Protein AF-0000000068387966 (afdb_homodimer)

Foldseek 3Di:
DDDDDDDDPVQVVLLVVLCVLVVHHSVVVVCCCVVQVQDSVNSVVLSVPQPDPHPPPPPPPRVDVVVVVVVVVVVVVD/DDDDDDDDPVQVVLLVVLCVLVVHHSVVVVCCCVVQVQDSVNSVVCSVPVPDDPPDPPPPPRVDVVVVVVVVVVVVVD

Secondary structure (DSSP, 8-state):
-EEEEE--HHHHHHHHHHHHHTT--HHHHHHHHHHH---HHHHHHHHHHTTSS-SSSSTT-SS-HHHHHHHHHHHH--/-EEEEE--HHHHHHHHHHHHHTT--HHHHHHHHHHH---HHHHHHHHHHTTSS-TTTSTT-S--HHHHHHHHHHHH--

Sequence (156 aa):
MKSTIELSDDIKRRLDILAERSNSTPSRIIEDALSHGRSLAWQEKWTSGVRAGLAEADAGEFVTEEEINDVLNKYAKAMKSTIELSDDIKRRLDILAERSNSTPSRIIEDALSHGRSLAWQEKWTSGVRAGLAEADAGEFVTEEEINDVLNKYAKA

pLDDT: mean 72.87, std 25.39, range [35.25, 98.12]

Radius of gyration: 16.03 Å; Cα contacts (8 Å, |Δi|>4): 170; chains: 2; bounding box: 41×38×33 Å

Solvent-accessible surface area (backbone atoms only — not comparable to full-atom values): 8756 Å² total; per-residue (Å²): 82,78,45,78,38,55,38,56,66,68,58,52,52,50,39,53,52,47,16,62,74,59,75,55,42,53,39,56,52,50,47,40,4,34,75,52,24,44,13,52,70,54,53,50,50,48,64,70,59,51,75,73,99,54,72,81,75,54,76,75,65,45,79,40,70,53,60,53,43,48,50,46,46,56,52,64,73,96,81,78,44,78,37,56,40,57,66,68,59,50,53,52,40,53,53,47,16,63,73,60,78,54,42,54,38,55,52,50,48,40,3,35,75,50,24,44,14,52,71,54,53,49,50,47,62,69,56,64,73,75,84,65,81,77,71,58,79,74,67,42,80,41,70,53,60,54,43,47,52,47,46,56,52,64,72,95

Structure (mmCIF, N/CA/C/O backbone):
data_AF-0000000068387966-model_v1
#
loop_
_entity.id
_entity.type
_entity.pdbx_description
1 polymer 'Ribbon-helix-helix protein CopG domain-containing protein'
#
loop_
_atom_site.group_PDB
_atom_site.id
_atom_site.type_symbol
_atom_site.label_atom_id
_atom_site.label_alt_id
_atom_site.label_comp_id
_atom_site.label_asym_id
_atom_site.label_entity_id
_atom_site.label_seq_id
_atom_site.pdbx_PDB_ins_code
_atom_site.Cartn_x
_atom_site.Cartn_y
_atom_site.Cartn_z
_atom_site.occupancy
_atom_site.B_iso_or_equiv
_atom_site.auth_seq_id
_atom_site.auth_comp_id
_atom_site.auth_asym_id
_atom_site.auth_atom_id
_atom_site.pdbx_PDB_model_num
ATOM 1 N N . MET A 1 1 ? -1.523 -17.469 3.434 1 87.06 1 MET A N 1
ATOM 2 C CA . MET A 1 1 ? -1.761 -18.188 2.184 1 87.06 1 MET A CA 1
ATOM 3 C C . MET A 1 1 ? -0.841 -17.672 1.08 1 87.06 1 MET A C 1
ATOM 5 O O . MET A 1 1 ? -0.609 -16.469 0.967 1 87.06 1 MET A O 1
ATOM 9 N N . LYS A 1 2 ? -0.299 -18.594 0.367 1 95.38 2 LYS A N 1
ATOM 10 C CA . LYS A 1 2 ? 0.587 -18.203 -0.729 1 95.38 2 LYS A CA 1
ATOM 11 C C . LYS A 1 2 ? -0.209 -17.797 -1.965 1 95.38 2 LYS A C 1
ATOM 13 O O . LYS A 1 2 ? -1.244 -18.391 -2.268 1 95.38 2 LYS A O 1
ATOM 18 N N . SER A 1 3 ? 0.169 -16.766 -2.629 1 94.88 3 SER A N 1
ATOM 19 C CA . SER A 1 3 ? -0.46 -16.281 -3.85 1 94.88 3 SER A CA 1
ATOM 20 C C . SER A 1 3 ? 0.584 -15.844 -4.871 1 94.88 3 SER A C 1
ATOM 22 O O . SER A 1 3 ? 1.653 -15.352 -4.5 1 94.88 3 SER A O 1
ATOM 24 N N . THR A 1 4 ? 0.236 -16.094 -6.102 1 96.44 4 THR A N 1
ATOM 25 C CA . THR A 1 4 ? 1.096 -15.617 -7.18 1 96.44 4 THR A CA 1
ATOM 26 C C . THR A 1 4 ? 0.544 -14.328 -7.789 1 96.44 4 THR A C 1
ATOM 28 O O . THR A 1 4 ? -0.635 -14.258 -8.141 1 96.44 4 THR A O 1
ATOM 31 N N . ILE A 1 5 ? 1.476 -13.344 -7.805 1 97.06 5 ILE A N 1
ATOM 32 C CA . ILE A 1 5 ? 1.073 -12.078 -8.398 1 97.06 5 ILE A CA 1
ATOM 33 C C . ILE A 1 5 ? 2.082 -11.672 -9.469 1 97.06 5 ILE A C 1
ATOM 35 O O . ILE A 1 5 ? 3.188 -12.211 -9.539 1 97.06 5 ILE A O 1
ATOM 39 N N . GLU A 1 6 ? 1.564 -10.758 -10.297 1 97.25 6 GLU A N 1
ATOM 40 C CA . GLU A 1 6 ? 2.43 -10.188 -11.32 1 97.25 6 GLU A CA 1
ATOM 41 C C . GLU A 1 6 ? 2.82 -8.75 -10.977 1 97.25 6 GLU A C 1
ATOM 43 O O . GLU A 1 6 ? 1.955 -7.91 -10.727 1 97.25 6 GLU A O 1
ATOM 48 N N . LEU A 1 7 ? 4.176 -8.516 -10.883 1 97.56 7 LEU A N 1
ATOM 49 C CA . LEU A 1 7 ? 4.695 -7.184 -10.594 1 97.56 7 LEU A CA 1
ATOM 50 C C . LEU A 1 7 ? 5.602 -6.695 -11.719 1 97.56 7 LEU A C 1
ATOM 52 O O . LEU A 1 7 ? 6.227 -7.504 -12.414 1 97.56 7 LEU A O 1
ATOM 56 N N . SER A 1 8 ? 5.551 -5.355 -11.867 1 97.62 8 SER A N 1
ATOM 57 C CA . SER A 1 8 ? 6.555 -4.801 -12.773 1 97.62 8 SER A CA 1
ATOM 58 C C . SER A 1 8 ? 7.965 -5.086 -12.273 1 97.62 8 SER A C 1
ATOM 60 O O . SER A 1 8 ? 8.18 -5.273 -11.078 1 97.62 8 SER A O 1
ATOM 62 N N . ASP A 1 9 ? 8.93 -5.078 -13.156 1 96.44 9 ASP A N 1
ATOM 63 C CA . ASP A 1 9 ? 10.328 -5.336 -12.797 1 96.44 9 ASP A CA 1
ATOM 64 C C . ASP A 1 9 ? 10.836 -4.301 -11.797 1 96.44 9 ASP A C 1
ATOM 66 O O . ASP A 1 9 ? 11.586 -4.637 -10.875 1 96.44 9 ASP A O 1
ATOM 70 N N . ASP A 1 10 ? 10.484 -3.062 -11.992 1 96.5 10 ASP A N 1
ATOM 71 C CA . ASP A 1 10 ? 10.938 -1.971 -11.133 1 96.5 10 ASP A CA 1
ATOM 72 C C . ASP A 1 10 ? 10.422 -2.145 -9.703 1 96.5 10 ASP A C 1
ATOM 74 O O . ASP A 1 10 ? 11.195 -2.051 -8.75 1 96.5 10 ASP A O 1
ATOM 78 N N . ILE A 1 11 ? 9.164 -2.445 -9.547 1 97.12 11 ILE A N 1
ATOM 79 C CA . ILE A 1 11 ? 8.57 -2.615 -8.227 1 97.12 11 ILE A CA 1
ATOM 80 C C . ILE A 1 11 ? 9.203 -3.811 -7.523 1 97.12 11 ILE A C 1
ATOM 82 O O . ILE A 1 11 ? 9.555 -3.73 -6.344 1 97.12 11 ILE A O 1
ATOM 86 N N . LYS A 1 12 ? 9.328 -4.902 -8.227 1 97.06 12 LYS A N 1
ATOM 87 C CA . LYS A 1 12 ? 9.922 -6.102 -7.645 1 97.06 12 LYS A CA 1
ATOM 88 C C . LYS A 1 12 ? 11.336 -5.824 -7.141 1 97.06 12 LYS A C 1
ATOM 90 O O . LYS A 1 12 ? 11.711 -6.254 -6.047 1 97.06 12 LYS A O 1
ATOM 95 N N . ARG A 1 13 ? 12.109 -5.172 -7.934 1 97 13 ARG A N 1
ATOM 96 C CA . ARG A 1 13 ? 13.484 -4.844 -7.559 1 97 13 ARG A CA 1
ATOM 97 C C . ARG A 1 13 ? 13.516 -3.998 -6.289 1 97 13 ARG A C 1
ATOM 99 O O . ARG A 1 13 ? 14.289 -4.281 -5.371 1 97 13 ARG A O 1
ATOM 106 N N . ARG A 1 14 ? 12.68 -3.02 -6.223 1 96.94 14 ARG A N 1
ATOM 107 C CA . ARG A 1 14 ? 12.648 -2.131 -5.066 1 96.94 14 ARG A CA 1
ATOM 108 C C . ARG A 1 14 ? 12.164 -2.869 -3.824 1 96.94 14 ARG A C 1
ATOM 110 O O . ARG A 1 14 ? 12.656 -2.629 -2.721 1 96.94 14 ARG A O 1
ATOM 117 N N . LEU A 1 15 ? 11.227 -3.658 -4.031 1 96.94 15 LEU A N 1
ATOM 118 C CA . LEU A 1 15 ? 10.703 -4.488 -2.955 1 96.94 15 LEU A CA 1
ATOM 119 C C . LEU A 1 15 ? 11.797 -5.363 -2.359 1 96.94 15 LEU A C 1
ATOM 121 O O . LEU A 1 15 ? 11.922 -5.461 -1.136 1 96.94 15 LEU A O 1
ATOM 125 N N . ASP A 1 16 ? 12.641 -5.988 -3.229 1 96.31 16 ASP A N 1
ATOM 126 C CA . ASP A 1 16 ? 13.719 -6.863 -2.779 1 96.31 16 ASP A CA 1
ATOM 127 C C . ASP A 1 16 ? 14.781 -6.082 -2.008 1 96.31 16 ASP A C 1
ATOM 129 O O . ASP A 1 16 ? 15.258 -6.535 -0.966 1 96.31 16 ASP A O 1
ATOM 133 N N . ILE A 1 17 ? 15.18 -4.957 -2.5 1 96 17 ILE A N 1
ATOM 134 C CA . ILE A 1 17 ? 16.172 -4.105 -1.861 1 96 17 ILE A CA 1
ATOM 135 C C . ILE A 1 17 ? 15.672 -3.654 -0.493 1 96 17 ILE A C 1
ATOM 137 O O . ILE A 1 17 ? 16.391 -3.732 0.501 1 96 17 ILE A O 1
ATOM 141 N N . LEU A 1 18 ? 14.398 -3.109 -0.435 1 94.94 18 LEU A N 1
ATOM 142 C CA . LEU A 1 18 ? 13.812 -2.621 0.807 1 94.94 18 LEU A CA 1
ATOM 143 C C . LEU A 1 18 ? 13.719 -3.738 1.84 1 94.94 18 LEU A C 1
ATOM 145 O O . LEU A 1 18 ? 13.961 -3.516 3.027 1 94.94 18 LEU A O 1
ATOM 149 N N . ALA A 1 19 ? 13.266 -4.961 1.39 1 96.5 19 ALA A N 1
ATOM 150 C CA . ALA A 1 19 ? 13.164 -6.102 2.293 1 96.5 19 ALA A CA 1
ATOM 151 C C . ALA A 1 19 ? 14.508 -6.41 2.949 1 96.5 19 ALA A C 1
ATOM 153 O O . ALA A 1 19 ? 14.57 -6.672 4.152 1 96.5 19 ALA A O 1
ATOM 154 N N . GLU A 1 20 ? 15.547 -6.336 2.146 1 94.88 20 GLU A N 1
ATOM 155 C CA . GLU A 1 20 ? 16.891 -6.598 2.645 1 94.88 20 GLU A CA 1
ATOM 156 C C . GLU A 1 20 ? 17.328 -5.523 3.631 1 94.88 20 GLU A C 1
ATOM 158 O O . GLU A 1 20 ? 17.844 -5.836 4.711 1 94.88 20 GLU A O 1
ATOM 163 N N . ARG A 1 21 ? 17.078 -4.336 3.342 1 91.56 21 ARG A N 1
ATOM 164 C CA . ARG A 1 21 ? 17.547 -3.203 4.133 1 91.56 21 ARG A CA 1
ATOM 165 C C . ARG A 1 21 ? 16.766 -3.092 5.441 1 91.56 21 ARG A C 1
ATOM 167 O O . ARG A 1 21 ? 17.312 -2.648 6.453 1 91.56 21 ARG A O 1
ATOM 174 N N . SER A 1 22 ? 15.5 -3.43 5.383 1 89.19 22 SER A N 1
ATOM 175 C CA . SER A 1 22 ? 14.641 -3.24 6.547 1 89.19 22 SER A CA 1
ATOM 176 C C . SER A 1 22 ? 14.516 -4.527 7.352 1 89.19 22 SER A C 1
ATOM 178 O O . SER A 1 22 ? 13.719 -4.605 8.289 1 89.19 22 SER A O 1
ATOM 180 N N . ASN A 1 23 ? 15.227 -5.582 7.059 1 91.62 23 ASN A N 1
ATOM 181 C CA . ASN A 1 23 ? 15.141 -6.883 7.719 1 91.62 23 ASN A CA 1
ATOM 182 C C . ASN A 1 23 ? 13.711 -7.41 7.734 1 91.62 23 ASN A C 1
ATOM 184 O O . ASN A 1 23 ? 13.203 -7.812 8.781 1 91.62 23 ASN A O 1
ATOM 188 N N . SER A 1 24 ? 13.039 -7.305 6.637 1 94.31 24 SER A N 1
ATOM 189 C CA . SER A 1 24 ? 11.672 -7.766 6.422 1 94.31 24 SER A CA 1
ATOM 190 C C . SER A 1 24 ? 11.57 -8.648 5.184 1 94.31 24 SER A C 1
ATOM 192 O O . SER A 1 24 ? 12.586 -9.117 4.664 1 94.31 24 SER A O 1
ATOM 194 N N . THR A 1 25 ? 10.445 -9.039 4.82 1 96.75 25 THR A N 1
ATOM 195 C CA . THR A 1 25 ? 10.164 -9.828 3.629 1 96.75 25 THR A CA 1
ATOM 196 C C . THR A 1 25 ? 9.281 -9.047 2.654 1 96.75 25 THR A C 1
ATOM 198 O O . THR A 1 25 ? 8.555 -8.141 3.059 1 96.75 25 THR A O 1
ATOM 201 N N . PRO A 1 26 ? 9.414 -9.375 1.463 1 96.81 26 PRO A N 1
ATOM 202 C CA . PRO A 1 26 ? 8.531 -8.727 0.487 1 96.81 26 PRO A CA 1
ATOM 203 C C . PRO A 1 26 ? 7.059 -8.805 0.882 1 96.81 26 PRO A C 1
ATOM 205 O O . PRO A 1 26 ? 6.324 -7.82 0.732 1 96.81 26 PRO A O 1
ATOM 208 N N . SER A 1 27 ? 6.621 -9.992 1.4 1 97.75 27 SER A N 1
ATOM 209 C CA . SER A 1 27 ? 5.23 -10.164 1.806 1 97.75 27 SER A CA 1
ATOM 210 C C . SER A 1 27 ? 4.844 -9.164 2.891 1 97.75 27 SER A C 1
ATOM 212 O O . SER A 1 27 ? 3.744 -8.602 2.861 1 97.75 27 SER A O 1
ATOM 214 N N . ARG A 1 28 ? 5.734 -8.961 3.781 1 96.88 28 ARG A N 1
ATOM 215 C CA . ARG A 1 28 ? 5.457 -8.039 4.875 1 96.88 28 ARG A CA 1
ATOM 216 C C . ARG A 1 28 ? 5.379 -6.602 4.367 1 96.88 28 ARG A C 1
ATOM 218 O O . ARG A 1 28 ? 4.523 -5.828 4.805 1 96.88 28 ARG A O 1
ATOM 225 N N . ILE A 1 29 ? 6.242 -6.195 3.518 1 96.38 29 ILE A N 1
ATOM 226 C CA . ILE A 1 29 ? 6.246 -4.859 2.932 1 96.38 29 ILE A CA 1
ATOM 227 C C . ILE A 1 29 ? 4.949 -4.633 2.158 1 96.38 29 ILE A C 1
ATOM 229 O O . ILE A 1 29 ? 4.324 -3.576 2.273 1 96.38 29 ILE A O 1
ATOM 233 N N . ILE A 1 30 ? 4.52 -5.609 1.425 1 98.12 30 ILE A N 1
ATOM 234 C CA . ILE A 1 30 ? 3.273 -5.543 0.672 1 98.12 30 ILE A CA 1
ATOM 235 C C . ILE A 1 30 ? 2.096 -5.395 1.634 1 98.12 30 ILE A C 1
ATOM 237 O O . ILE A 1 30 ? 1.214 -4.559 1.423 1 98.12 30 ILE A O 1
ATOM 241 N N . GLU A 1 31 ? 2.107 -6.203 2.67 1 97.06 31 GLU A N 1
ATOM 242 C CA . GLU A 1 31 ? 1.014 -6.113 3.633 1 97.06 31 GLU A CA 1
ATOM 243 C C . GLU A 1 31 ? 0.973 -4.738 4.297 1 97.06 31 GLU A C 1
ATOM 245 O O . GLU A 1 31 ? -0.106 -4.199 4.551 1 97.06 31 GLU A O 1
ATOM 250 N N . ASP A 1 32 ? 2.131 -4.176 4.566 1 92.88 32 ASP A N 1
ATOM 251 C CA . ASP A 1 32 ? 2.186 -2.838 5.145 1 92.88 32 ASP A CA 1
ATOM 252 C C . ASP A 1 32 ? 1.568 -1.808 4.199 1 92.88 32 ASP A C 1
ATOM 254 O O . ASP A 1 32 ? 0.816 -0.933 4.633 1 92.88 32 ASP A O 1
ATOM 258 N N . ALA A 1 33 ? 1.918 -1.887 2.982 1 93.56 33 ALA A N 1
ATOM 259 C CA . ALA A 1 33 ? 1.344 -0.993 1.979 1 93.56 33 ALA A CA 1
ATOM 260 C C . ALA A 1 33 ? -0.169 -1.169 1.891 1 93.56 33 ALA A C 1
ATOM 262 O O . ALA A 1 33 ? -0.916 -0.187 1.888 1 93.56 33 ALA A O 1
ATOM 263 N N . LEU A 1 34 ? -0.668 -2.398 1.837 1 95.31 34 LEU A N 1
ATOM 264 C CA . LEU A 1 34 ? -2.086 -2.703 1.682 1 95.31 34 LEU A CA 1
ATOM 265 C C . LEU A 1 34 ? -2.865 -2.316 2.934 1 95.31 34 LEU A C 1
ATOM 267 O O . LEU A 1 34 ? -3.982 -1.801 2.842 1 95.31 34 LEU A O 1
ATOM 271 N N . SER A 1 35 ? -2.307 -2.59 4.125 1 93.12 35 SER A N 1
ATOM 272 C CA . SER A 1 35 ? -3.021 -2.402 5.383 1 93.12 35 SER A CA 1
ATOM 273 C C . SER A 1 35 ? -2.914 -0.963 5.871 1 93.12 35 SER A C 1
ATOM 275 O O . SER A 1 35 ? -3.867 -0.418 6.43 1 93.12 35 SER A O 1
ATOM 277 N N . HIS A 1 36 ? -1.725 -0.382 5.559 1 85.56 36 HIS A N 1
ATOM 278 C CA . HIS A 1 36 ? -1.454 0.894 6.211 1 85.56 36 HIS A CA 1
ATOM 279 C C . HIS A 1 36 ? -1.178 1.99 5.188 1 85.56 36 HIS A C 1
ATOM 281 O O . HIS A 1 36 ? -0.98 3.15 5.555 1 85.56 36 HIS A O 1
ATOM 287 N N . GLY A 1 37 ? -1.188 1.666 3.961 1 88.19 37 GLY A N 1
ATOM 288 C CA . GLY A 1 37 ? -0.935 2.648 2.92 1 88.19 37 GLY A CA 1
ATOM 289 C C . GLY A 1 37 ? 0.508 3.117 2.879 1 88.19 37 GLY A C 1
ATOM 290 O O . GLY A 1 37 ? 0.79 4.238 2.457 1 88.19 37 GLY A O 1
ATOM 291 N N . ARG A 1 38 ? 1.403 2.285 3.424 1 87.56 38 ARG A N 1
ATOM 292 C CA . ARG A 1 38 ? 2.822 2.625 3.389 1 87.56 38 ARG A CA 1
ATOM 293 C C . ARG A 1 38 ? 3.451 2.213 2.062 1 87.56 38 ARG A C 1
ATOM 295 O O . ARG A 1 38 ? 3.785 1.044 1.862 1 87.56 38 ARG A O 1
ATOM 302 N N . SER A 1 39 ? 3.762 3.217 1.306 1 91.06 39 SER A N 1
ATOM 303 C CA . SER A 1 39 ? 4.324 2.992 -0.022 1 91.06 39 SER A CA 1
ATOM 304 C C . SER A 1 39 ? 5.797 2.604 0.061 1 91.06 39 SER A C 1
ATOM 306 O O . SER A 1 39 ? 6.418 2.725 1.12 1 91.06 39 SER A O 1
ATOM 308 N N . LEU A 1 40 ? 6.332 2.188 -1.063 1 93.88 40 LEU A N 1
ATOM 309 C CA . LEU A 1 40 ? 7.762 1.893 -1.122 1 93.88 40 LEU A CA 1
ATOM 310 C C . LEU A 1 40 ? 8.586 3.131 -0.789 1 93.88 40 LEU A C 1
ATOM 312 O O . LEU A 1 40 ? 9.547 3.051 -0.019 1 93.88 40 LEU A O 1
ATOM 316 N N . ALA A 1 41 ? 8.203 4.25 -1.396 1 84.94 41 ALA A N 1
ATOM 317 C CA . ALA A 1 41 ? 8.945 5.484 -1.155 1 84.94 41 ALA A CA 1
ATOM 318 C C . ALA A 1 41 ? 8.961 5.836 0.329 1 84.94 41 ALA A C 1
ATOM 320 O O . ALA A 1 41 ? 9.992 6.238 0.868 1 84.94 41 ALA A O 1
ATOM 321 N N . TRP A 1 42 ? 7.852 5.668 0.955 1 81.06 42 TRP A N 1
ATOM 322 C CA . TRP A 1 42 ? 7.73 5.934 2.385 1 81.06 42 TRP A CA 1
ATOM 323 C C . TRP A 1 42 ? 8.609 4.98 3.189 1 81.06 42 TRP A C 1
ATOM 325 O O . TRP A 1 42 ? 9.375 5.414 4.059 1 81.06 42 TRP A O 1
ATOM 335 N N . GLN A 1 43 ? 8.516 3.748 2.947 1 87.56 43 GLN A N 1
ATOM 336 C CA . GLN A 1 43 ? 9.258 2.734 3.688 1 87.56 43 GLN A CA 1
ATOM 337 C C . GLN A 1 43 ? 10.758 2.871 3.447 1 87.56 43 GLN A C 1
ATOM 339 O O . GLN A 1 43 ? 11.562 2.617 4.348 1 87.56 43 GLN A O 1
ATOM 344 N N . GLU A 1 44 ? 11.156 3.252 2.219 1 87.19 44 GLU A N 1
ATOM 345 C CA . GLU A 1 44 ? 12.562 3.494 1.899 1 87.19 44 GLU A CA 1
ATOM 346 C C . GLU A 1 44 ? 13.109 4.68 2.689 1 87.19 44 GLU A C 1
ATOM 348 O O . GLU A 1 44 ? 14.25 4.645 3.158 1 87.19 44 GLU A O 1
ATOM 353 N N . LYS A 1 45 ? 12.305 5.699 2.779 1 79.69 45 LYS A N 1
ATOM 354 C CA . LYS A 1 45 ? 12.703 6.891 3.521 1 79.69 45 LYS A CA 1
ATOM 355 C C . LYS A 1 45 ? 12.906 6.574 5 1 79.69 45 LYS A C 1
ATOM 357 O O . LYS A 1 45 ? 13.859 7.047 5.621 1 79.69 45 LYS A O 1
ATOM 362 N N . TRP A 1 46 ? 12.016 5.84 5.488 1 73.31 46 TRP A N 1
ATOM 363 C CA . TRP A 1 46 ? 12.094 5.449 6.891 1 73.31 46 TRP A CA 1
ATOM 364 C C . TRP A 1 46 ? 13.289 4.527 7.129 1 73.31 46 TRP A C 1
ATOM 366 O O . TRP A 1 46 ? 14 4.668 8.133 1 73.31 46 TRP A O 1
ATOM 376 N N . THR A 1 47 ? 13.562 3.699 6.34 1 80 47 THR A N 1
ATOM 377 C CA . THR A 1 47 ? 14.688 2.777 6.449 1 80 47 THR A CA 1
ATOM 378 C C . THR A 1 47 ? 16.016 3.527 6.348 1 80 47 THR A C 1
ATOM 380 O O . THR A 1 47 ? 16.984 3.17 7.012 1 80 47 THR A O 1
ATOM 383 N N . SER A 1 48 ? 16.094 4.594 5.551 1 70.31 48 SER A N 1
ATOM 384 C CA . SER A 1 48 ? 17.328 5.352 5.355 1 70.31 48 SER A CA 1
ATOM 385 C C . SER A 1 48 ? 17.562 6.312 6.512 1 70.31 48 SER A C 1
ATOM 387 O O . SER A 1 48 ? 18.719 6.613 6.844 1 70.31 48 SER A O 1
ATOM 389 N N . GLY A 1 49 ? 16.5 7.113 7.102 1 58.5 49 GLY A N 1
ATOM 390 C CA . GLY A 1 49 ? 16.609 8.086 8.18 1 58.5 49 GLY A CA 1
ATOM 391 C C . GLY A 1 49 ? 16.672 7.445 9.555 1 58.5 49 GLY A C 1
ATOM 392 O O . GLY A 1 49 ? 17 8.109 10.539 1 58.5 49 GLY A O 1
ATOM 393 N N . VAL A 1 50 ? 15.922 6.434 9.852 1 51.88 50 VAL A N 1
ATOM 394 C CA . VAL A 1 50 ? 15.695 5.938 11.203 1 51.88 50 VAL A CA 1
ATOM 395 C C . VAL A 1 50 ? 17.047 5.715 11.898 1 51.88 50 VAL A C 1
ATOM 397 O O . VAL A 1 50 ? 17.094 5.234 13.039 1 51.88 50 VAL A O 1
ATOM 400 N N . ARG A 1 51 ? 18.172 5.914 11.516 1 46.62 51 ARG A N 1
ATOM 401 C CA . ARG A 1 51 ? 19.172 5.809 12.57 1 46.62 51 ARG A CA 1
ATOM 402 C C . ARG A 1 51 ? 18.859 6.758 13.727 1 46.62 51 ARG A C 1
ATOM 404 O O . ARG A 1 51 ? 19.219 6.488 14.875 1 46.62 51 ARG A O 1
ATOM 411 N N . ALA A 1 52 ? 18.906 8.195 13.688 1 40.16 52 ALA A N 1
ATOM 412 C CA . ALA A 1 52 ? 19.016 9.039 14.875 1 40.16 52 ALA A CA 1
ATOM 413 C C . ALA A 1 52 ? 17.797 8.906 15.773 1 40.16 52 ALA A C 1
ATOM 415 O O . ALA A 1 52 ? 17.906 8.609 16.969 1 40.16 52 ALA A O 1
ATOM 416 N N . GLY A 1 53 ? 17.062 10.289 16.297 1 40.47 53 GLY A N 1
ATOM 417 C CA . GLY A 1 53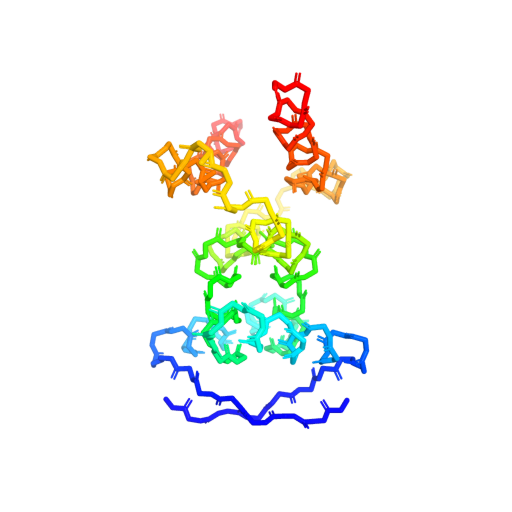 ? 16 10.461 17.281 1 40.47 53 GLY A CA 1
ATOM 418 C C . GLY A 1 53 ? 14.719 9.727 16.922 1 40.47 53 GLY A C 1
ATOM 419 O O . GLY A 1 53 ? 13.836 10.297 16.266 1 40.47 53 GLY A O 1
ATOM 420 N N . LEU A 1 54 ? 14.633 8.641 16.516 1 42.62 54 LEU A N 1
ATOM 421 C CA . LEU A 1 54 ? 13.922 7.812 15.539 1 42.62 54 LEU A CA 1
ATOM 422 C C . LEU A 1 54 ? 12.453 7.676 15.922 1 42.62 54 LEU A C 1
ATOM 424 O O . LEU A 1 54 ? 11.57 7.797 15.07 1 42.62 54 LEU A O 1
ATOM 428 N N . ALA A 1 55 ? 11.992 6.672 16.875 1 38.78 55 ALA A N 1
ATOM 429 C CA . ALA A 1 55 ? 11.125 5.535 17.172 1 38.78 55 ALA A CA 1
ATOM 430 C C . ALA A 1 55 ? 9.766 6 17.672 1 38.78 55 ALA A C 1
ATOM 432 O O . ALA A 1 55 ? 8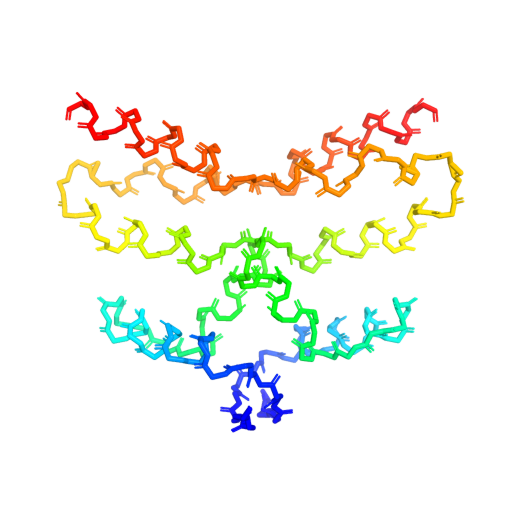.781 5.258 17.609 1 38.78 55 ALA A O 1
ATOM 433 N N . GLU A 1 56 ? 9.773 6.898 18.578 1 36.31 56 GLU A N 1
ATOM 434 C CA . GLU A 1 56 ? 8.57 7.078 19.375 1 36.31 56 GLU A CA 1
ATOM 435 C C . GLU A 1 56 ? 7.375 7.477 18.516 1 36.31 56 GLU A C 1
ATOM 437 O O . GLU A 1 56 ? 6.262 6.988 18.719 1 36.31 56 GLU A O 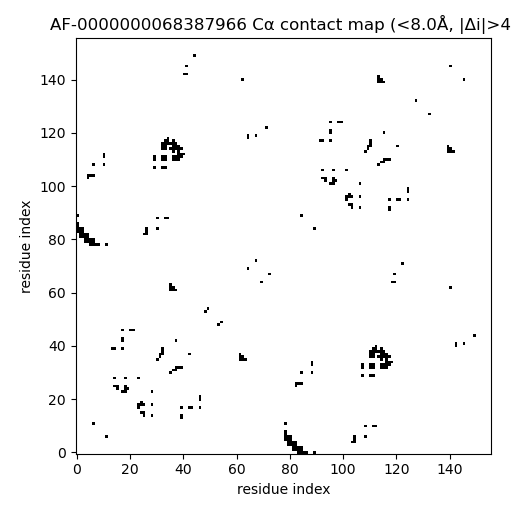1
ATOM 442 N N . ALA A 1 57 ? 7.566 8.594 17.859 1 36.84 57 ALA A N 1
ATOM 443 C CA . ALA A 1 57 ? 6.367 9.242 17.328 1 36.84 57 ALA A CA 1
ATOM 444 C C . ALA A 1 57 ? 5.801 8.469 16.141 1 36.84 57 ALA A C 1
ATOM 446 O O . ALA A 1 57 ? 4.824 8.898 15.516 1 36.84 57 ALA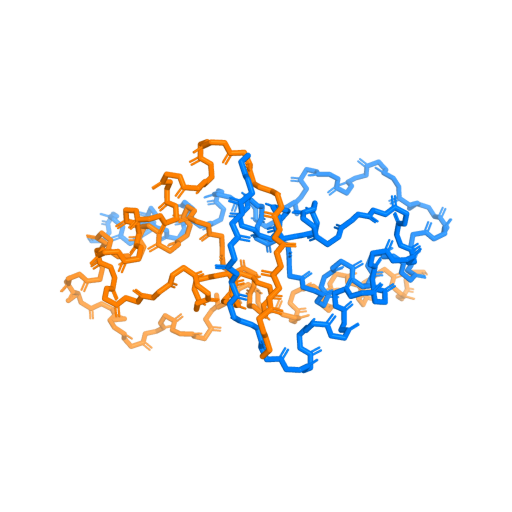 A O 1
ATOM 447 N N . ASP A 1 58 ? 6.504 7.703 15.445 1 39.84 58 ASP A N 1
ATOM 448 C CA . ASP A 1 58 ? 6.336 7.168 14.094 1 39.84 58 ASP A CA 1
ATOM 449 C C . ASP A 1 58 ? 5.035 6.379 13.977 1 39.84 58 ASP A C 1
ATOM 451 O O . ASP A 1 58 ? 4.465 6.273 12.891 1 39.84 58 ASP A O 1
ATOM 455 N N . ALA A 1 59 ? 4.941 5.375 14.703 1 36.69 59 ALA A N 1
ATOM 456 C CA . ALA A 1 59 ? 3.936 4.352 14.43 1 36.69 59 ALA A CA 1
ATOM 457 C C . ALA A 1 59 ? 2.555 4.977 14.25 1 36.69 59 ALA A C 1
ATOM 459 O O . ALA A 1 59 ? 1.72 4.445 13.508 1 36.69 59 ALA A O 1
ATOM 460 N N . GLY A 1 60 ? 2.154 5.801 14.898 1 35.25 60 GLY A N 1
ATOM 461 C CA . GLY A 1 60 ? 0.819 6.363 15.008 1 35.25 60 GLY A CA 1
ATOM 462 C C . GLY A 1 60 ? 0.439 7.227 13.82 1 35.25 60 GLY A C 1
ATOM 463 O O . GLY A 1 60 ? -0.686 7.727 13.742 1 35.25 60 GLY A O 1
ATOM 464 N N . GLU A 1 61 ? 1.447 8.039 13.328 1 37.75 61 GLU A N 1
ATOM 465 C CA . GLU A 1 61 ? 1.024 9.102 12.422 1 37.75 61 GLU A CA 1
ATOM 466 C C . GLU A 1 61 ? 0.665 8.547 11.047 1 37.75 61 GLU A C 1
ATOM 468 O O . GLU A 1 61 ? 1.403 8.742 10.078 1 37.75 61 GLU A O 1
ATOM 473 N N . PHE A 1 62 ? 0.864 7.215 10.773 1 37.5 62 PHE A N 1
ATOM 474 C CA . PHE A 1 62 ? 0.322 6.566 9.586 1 37.5 62 PHE A CA 1
ATOM 475 C C . PHE A 1 62 ? -0.796 7.402 8.969 1 37.5 62 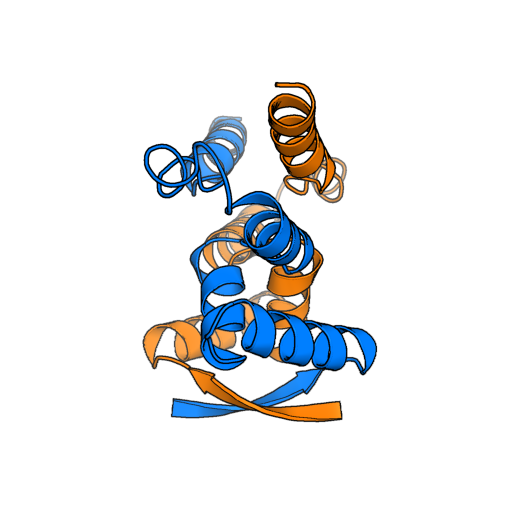PHE A C 1
ATOM 477 O O . PHE A 1 62 ? -1.509 8.109 9.688 1 37.5 62 PHE A O 1
ATOM 484 N N . VAL A 1 63 ? -0.515 8.094 7.996 1 39.94 63 VAL A N 1
ATOM 485 C CA . VAL A 1 63 ? -1.514 8.758 7.16 1 39.94 63 VAL A CA 1
ATOM 486 C C . VAL A 1 63 ? -2.855 8.039 7.293 1 39.94 63 VAL A C 1
ATOM 488 O O . VAL A 1 63 ? -3.023 6.926 6.785 1 39.94 63 VAL A O 1
ATOM 491 N N . THR A 1 64 ? -3.352 7.793 8.516 1 38 64 THR A N 1
ATOM 492 C CA . THR A 1 64 ? -4.465 7.105 9.164 1 38 64 THR A CA 1
ATOM 493 C C . THR A 1 64 ? -5.707 7.137 8.281 1 38 64 THR A C 1
ATOM 495 O O . THR A 1 64 ? -5.824 7.992 7.398 1 38 64 THR A O 1
ATOM 498 N N . GLU A 1 65 ? -6.461 5.992 8.133 1 40.56 65 GLU A N 1
ATOM 499 C CA . GLU A 1 65 ? -7.895 5.855 7.906 1 40.56 65 GLU A CA 1
ATOM 500 C C . GLU A 1 65 ? -8.641 7.129 8.289 1 40.56 65 GLU A C 1
ATOM 502 O O . GLU A 1 65 ? -9.648 7.477 7.672 1 40.56 65 GLU A O 1
ATOM 507 N N . GLU A 1 66 ? -8.055 7.812 9.211 1 39.47 66 GLU A N 1
ATOM 508 C CA . GLU A 1 66 ? -8.758 9 9.703 1 39.47 66 GLU A CA 1
ATOM 509 C C . GLU A 1 66 ? -8.734 10.117 8.664 1 39.47 66 GLU A C 1
ATOM 511 O O . GLU A 1 66 ? -9.742 10.797 8.453 1 39.47 66 GLU A O 1
ATOM 516 N N . GLU A 1 67 ? -7.527 10.398 8.188 1 41.25 67 GLU A N 1
ATOM 517 C CA . GLU A 1 67 ? -7.566 11.461 7.188 1 41.25 67 GLU A CA 1
ATOM 518 C C . GLU A 1 67 ? -8.375 11.039 5.965 1 41.25 67 GLU A C 1
ATOM 520 O O . GLU A 1 67 ? -9.094 11.852 5.375 1 41.25 67 GLU A O 1
ATOM 525 N N . ILE A 1 68 ? -8.203 9.789 5.621 1 42.56 68 ILE A N 1
ATOM 526 C CA . ILE A 1 68 ? -9.094 9.25 4.598 1 42.56 68 ILE A CA 1
ATOM 527 C C . ILE A 1 68 ? -10.539 9.352 5.062 1 42.56 68 ILE A C 1
ATOM 529 O O . ILE A 1 68 ? -11.414 9.773 4.305 1 42.56 68 ILE A O 1
ATOM 533 N N . ASN A 1 69 ? -10.727 8.906 6.27 1 44.16 69 ASN A N 1
ATOM 534 C CA . ASN A 1 69 ? -12.07 9.039 6.824 1 44.16 69 ASN A CA 1
ATOM 535 C C . ASN A 1 69 ? -12.516 10.492 6.871 1 44.16 69 ASN A C 1
ATOM 537 O O . ASN A 1 69 ? -13.68 10.805 6.621 1 44.16 69 ASN A O 1
ATOM 541 N N . ASP A 1 70 ? -11.57 11.312 7.211 1 43.59 70 ASP A N 1
ATOM 542 C CA . ASP A 1 70 ? -11.906 12.734 7.266 1 43.59 70 ASP A CA 1
ATOM 543 C C . ASP A 1 70 ? -12.281 13.258 5.879 1 43.59 70 ASP A C 1
ATOM 545 O O . ASP A 1 70 ? -13.227 14.039 5.738 1 43.59 70 ASP A O 1
ATOM 549 N N . VAL A 1 71 ? -11.625 12.891 4.973 1 40.72 71 VAL A N 1
ATOM 550 C CA . VAL A 1 71 ? -11.93 13.305 3.607 1 40.72 71 VAL A CA 1
ATOM 551 C C . VAL A 1 71 ? -13.234 12.656 3.15 1 40.72 71 VAL A C 1
ATOM 553 O O . VAL A 1 71 ? -14.102 13.32 2.576 1 40.72 71 VAL A O 1
ATOM 556 N N . LEU A 1 72 ? -13.273 11.391 3.432 1 46.41 72 LEU A N 1
ATOM 557 C CA . LEU A 1 72 ? -14.516 10.711 3.076 1 46.41 72 LEU A CA 1
ATOM 558 C C . LEU A 1 72 ? -15.695 11.312 3.83 1 46.41 72 LEU A C 1
ATOM 560 O O . LEU A 1 72 ? -16.781 11.461 3.27 1 46.41 72 LEU A O 1
ATOM 564 N N . ASN A 1 73 ? -15.422 11.469 5.016 1 45.41 73 ASN A N 1
ATOM 565 C CA . ASN A 1 73 ? -16.453 12.117 5.82 1 45.41 73 ASN A CA 1
ATOM 566 C C . ASN A 1 73 ? -16.797 13.5 5.289 1 45.41 73 ASN A C 1
ATOM 568 O O . ASN A 1 73 ? -17.953 13.938 5.367 1 45.41 73 ASN A O 1
ATOM 572 N N . LYS A 1 74 ? -15.883 14.156 4.934 1 39.84 74 LYS A N 1
ATOM 573 C CA . LYS A 1 74 ? -16.172 15.461 4.34 1 39.84 74 LYS A CA 1
ATOM 574 C C . LYS A 1 74 ? -16.984 15.32 3.061 1 39.84 74 LYS A C 1
ATOM 576 O O . LYS A 1 74 ? -17.859 16.141 2.775 1 39.84 74 LYS A O 1
ATOM 581 N N . TYR A 1 75 ? -16.781 14.352 2.412 1 41.44 75 TYR A N 1
ATOM 582 C CA . TYR A 1 75 ? -17.531 14.125 1.185 1 41.44 75 TYR A CA 1
ATOM 583 C C . TYR A 1 75 ? -18.875 13.469 1.479 1 41.44 75 TYR A C 1
ATOM 585 O O . TYR A 1 75 ? -19.828 13.633 0.724 1 41.44 75 TYR A O 1
ATOM 593 N N . ALA A 1 76 ? -18.844 12.547 2.369 1 39.75 76 ALA A N 1
ATOM 594 C CA . ALA A 1 76 ? -20.156 12.008 2.736 1 39.75 76 ALA A CA 1
ATOM 595 C C . ALA A 1 76 ? -21.062 13.102 3.307 1 39.75 76 ALA A C 1
ATOM 597 O O . ALA A 1 76 ? -22.281 13.008 3.217 1 39.75 76 ALA A O 1
ATOM 598 N N . LYS A 1 77 ? -20.547 13.961 3.99 1 41.06 77 LYS A N 1
ATOM 599 C CA . LYS A 1 77 ? -21.406 15.016 4.516 1 41.06 77 LYS A CA 1
ATOM 600 C C . LYS A 1 77 ? -21.797 16 3.418 1 41.06 77 LYS A C 1
ATOM 602 O O . LYS A 1 77 ? -22.75 16.781 3.58 1 41.06 77 LYS A O 1
ATOM 607 N N . ALA A 1 78 ? -21.109 15.922 2.285 1 38.81 78 ALA A N 1
ATOM 608 C CA . ALA A 1 78 ? -21.656 16.828 1.281 1 38.81 78 ALA A CA 1
ATOM 609 C C . ALA A 1 78 ? -22.828 16.188 0.542 1 38.81 78 ALA A C 1
ATOM 611 O O . ALA A 1 78 ? -22.875 14.961 0.387 1 38.81 78 ALA A O 1
ATOM 612 N N . MET B 1 1 ? 6.672 -9.438 -14.023 1 87.75 1 MET B N 1
ATOM 613 C CA . MET B 1 1 ? 7.266 -10.672 -13.508 1 87.75 1 MET B CA 1
ATOM 614 C C . MET B 1 1 ? 6.375 -11.305 -12.445 1 87.75 1 MET B C 1
ATOM 616 O O . MET B 1 1 ? 5.801 -10.594 -11.609 1 87.75 1 MET B O 1
ATOM 620 N N . LYS B 1 2 ? 6.246 -12.562 -12.523 1 95.44 2 LYS B N 1
ATOM 621 C CA . LYS B 1 2 ? 5.422 -13.266 -11.547 1 95.44 2 LYS B CA 1
ATOM 622 C C . LYS B 1 2 ? 6.195 -13.523 -10.258 1 95.44 2 LYS B C 1
ATOM 624 O O . LYS B 1 2 ? 7.391 -13.828 -10.297 1 95.44 2 LYS B O 1
ATOM 629 N N . SER B 1 3 ? 5.605 -13.32 -9.141 1 94.94 3 SER B N 1
ATOM 630 C CA . SER B 1 3 ? 6.191 -13.562 -7.824 1 94.94 3 SER B CA 1
ATOM 631 C C . SER B 1 3 ? 5.191 -14.227 -6.887 1 94.94 3 SER B C 1
ATOM 633 O O . SER B 1 3 ? 3.988 -13.969 -6.965 1 94.94 3 SER B O 1
ATOM 635 N N . THR B 1 4 ? 5.727 -15.094 -6.086 1 96.56 4 THR B N 1
ATOM 636 C CA . THR B 1 4 ? 4.895 -15.727 -5.066 1 96.56 4 THR B CA 1
ATOM 637 C C . THR B 1 4 ? 5.098 -15.055 -3.711 1 96.56 4 THR B C 1
ATOM 639 O O . THR B 1 4 ? 6.23 -14.875 -3.264 1 96.56 4 THR B O 1
ATOM 642 N N . ILE B 1 5 ? 3.922 -14.664 -3.164 1 97.12 5 ILE B N 1
ATOM 643 C CA . ILE B 1 5 ? 3.988 -14.023 -1.853 1 97.12 5 ILE B CA 1
ATOM 644 C C . ILE B 1 5 ? 3.027 -14.727 -0.894 1 97.12 5 ILE B C 1
ATOM 646 O O . ILE B 1 5 ? 2.143 -15.469 -1.323 1 97.12 5 ILE B O 1
ATOM 650 N N . GLU B 1 6 ? 3.342 -14.469 0.385 1 97.19 6 GLU B N 1
ATOM 651 C CA . GLU B 1 6 ? 2.465 -14.977 1.433 1 97.19 6 GLU B CA 1
ATOM 652 C C . GLU B 1 6 ? 1.628 -13.859 2.047 1 97.19 6 GLU B C 1
ATOM 654 O O . GLU B 1 6 ? 2.172 -12.852 2.508 1 97.19 6 GLU B O 1
ATOM 659 N N . LEU B 1 7 ? 0.264 -14.031 1.966 1 97.44 7 LEU B N 1
ATOM 660 C CA . LEU B 1 7 ? -0.656 -13.055 2.543 1 97.44 7 LEU B CA 1
ATOM 661 C C . LEU B 1 7 ? -1.538 -13.711 3.605 1 97.44 7 LEU B C 1
ATOM 663 O O . LEU B 1 7 ? -1.818 -14.906 3.537 1 97.44 7 LEU B O 1
ATOM 667 N N . SER B 1 8 ? -1.882 -12.852 4.574 1 97.5 8 SER B N 1
ATOM 668 C CA . SER B 1 8 ? -2.898 -13.336 5.504 1 97.5 8 SER B CA 1
ATOM 669 C C . SER B 1 8 ? -4.207 -13.633 4.777 1 97.5 8 SER B C 1
ATOM 671 O O . SER B 1 8 ? -4.488 -13.062 3.727 1 97.5 8 SER B O 1
ATOM 673 N N . ASP B 1 9 ? -5.035 -14.484 5.328 1 96.44 9 ASP B N 1
ATOM 674 C CA . ASP B 1 9 ? -6.316 -14.844 4.73 1 96.44 9 ASP B CA 1
ATOM 675 C C . ASP B 1 9 ? -7.223 -13.625 4.582 1 96.44 9 ASP B C 1
ATOM 677 O O . ASP B 1 9 ? -7.934 -13.484 3.584 1 96.44 9 ASP B O 1
ATOM 681 N N . ASP B 1 10 ? -7.234 -12.789 5.562 1 96.44 10 ASP B N 1
ATOM 682 C CA . ASP B 1 10 ? -8.08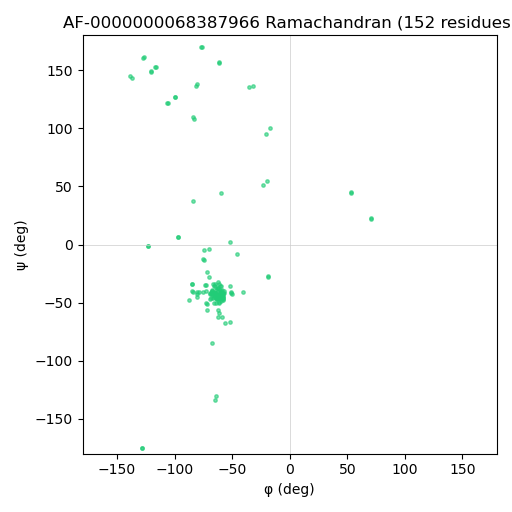6 -11.602 5.562 1 96.44 10 ASP B CA 1
ATOM 683 C C . ASP B 1 10 ? -7.707 -10.656 4.43 1 96.44 10 ASP B C 1
ATOM 685 O O . ASP B 1 10 ? -8.57 -10.195 3.682 1 96.44 10 ASP B O 1
ATOM 689 N N . ILE B 1 11 ? -6.434 -10.391 4.27 1 97.12 11 ILE B N 1
ATOM 690 C CA . ILE B 1 11 ? -5.961 -9.484 3.229 1 97.12 11 ILE B CA 1
ATOM 691 C C . ILE B 1 11 ? -6.289 -10.062 1.854 1 97.12 11 ILE B C 1
ATOM 693 O O . ILE B 1 11 ? -6.773 -9.352 0.973 1 97.12 11 ILE B O 1
ATOM 697 N N . LYS B 1 12 ? -6.004 -11.32 1.688 1 97 12 LYS B N 1
ATOM 698 C CA . LYS B 1 12 ? -6.277 -11.961 0.408 1 97 12 LYS B CA 1
ATOM 699 C C . LYS B 1 12 ? -7.758 -11.852 0.044 1 97 12 LYS B C 1
ATOM 701 O O . LYS B 1 12 ? -8.102 -11.562 -1.105 1 97 12 LYS B O 1
ATOM 706 N N . ARG B 1 13 ? -8.594 -12.156 0.959 1 97 13 ARG B N 1
ATOM 707 C CA . ARG B 1 13 ? -10.039 -12.078 0.728 1 97 13 ARG B CA 1
ATOM 708 C C . ARG B 1 13 ? -10.453 -10.68 0.309 1 97 13 ARG B C 1
ATOM 710 O O . ARG B 1 13 ? -11.195 -10.508 -0.659 1 97 13 ARG B O 1
ATOM 717 N N . ARG B 1 14 ? -9.953 -9.688 0.988 1 96.88 14 ARG B N 1
ATOM 718 C CA . ARG B 1 14 ? -10.312 -8.305 0.688 1 96.88 14 ARG B CA 1
ATOM 719 C C . ARG B 1 14 ? -9.766 -7.883 -0.671 1 96.88 14 ARG B C 1
ATOM 721 O O . ARG B 1 14 ? -10.422 -7.148 -1.408 1 96.88 14 ARG B O 1
ATOM 728 N N . LEU B 1 15 ? -8.633 -8.312 -0.906 1 96.94 15 LEU B N 1
ATOM 729 C CA . LEU B 1 15 ? -8.008 -8.047 -2.197 1 96.94 15 LEU B CA 1
ATOM 730 C C . LEU B 1 15 ? -8.852 -8.602 -3.336 1 96.94 15 LEU B C 1
ATOM 732 O O . LEU B 1 15 ? -9.078 -7.914 -4.336 1 96.94 15 LEU B O 1
ATOM 736 N N . ASP B 1 16 ? -9.375 -9.836 -3.174 1 96.38 16 ASP B N 1
ATOM 737 C CA . ASP B 1 16 ? -10.188 -10.484 -4.203 1 96.38 16 ASP B CA 1
ATOM 738 C C . ASP B 1 16 ? -11.508 -9.742 -4.402 1 96.38 16 ASP B C 1
ATOM 740 O O . ASP B 1 16 ? -11.945 -9.523 -5.535 1 96.38 16 ASP B O 1
ATOM 744 N N . ILE B 1 17 ? -12.164 -9.398 -3.359 1 95.94 17 ILE B N 1
ATOM 745 C CA . ILE B 1 17 ? -13.438 -8.688 -3.408 1 95.94 17 ILE B CA 1
ATOM 746 C C . ILE B 1 17 ? -13.242 -7.332 -4.094 1 95.94 17 ILE B C 1
ATOM 748 O O . ILE B 1 17 ? -14.016 -6.961 -4.98 1 95.94 17 ILE B O 1
ATOM 752 N N . LEU B 1 18 ? -12.195 -6.539 -3.66 1 95.06 18 LEU B N 1
ATOM 753 C CA . LEU B 1 18 ? -11.922 -5.223 -4.219 1 95.06 18 LEU B CA 1
ATOM 754 C C . LEU B 1 18 ? -11.609 -5.316 -5.707 1 95.06 18 LEU B C 1
ATOM 756 O O . LEU B 1 18 ? -12.039 -4.469 -6.492 1 95.06 18 LEU B O 1
ATOM 760 N N . ALA B 1 19 ? -10.789 -6.328 -6.082 1 96.62 19 ALA B N 1
ATOM 761 C CA . ALA B 1 19 ? -10.445 -6.52 -7.488 1 96.62 19 ALA B CA 1
ATOM 762 C C . ALA B 1 19 ? -11.703 -6.711 -8.336 1 96.62 19 ALA B C 1
ATOM 764 O O . ALA B 1 19 ? -11.82 -6.141 -9.422 1 96.62 19 ALA B O 1
ATOM 765 N N . GLU B 1 20 ? -12.609 -7.496 -7.812 1 94.88 20 GLU B N 1
ATOM 766 C CA . GLU B 1 20 ? -13.867 -7.754 -8.508 1 94.88 20 GLU B CA 1
ATOM 767 C C . GLU B 1 20 ? -14.711 -6.488 -8.617 1 94.88 20 GLU B C 1
ATOM 769 O O . GLU B 1 20 ? -15.219 -6.164 -9.695 1 94.88 20 GLU B O 1
ATOM 774 N N . ARG B 1 21 ? -14.789 -5.773 -7.605 1 91.75 21 ARG B N 1
ATOM 775 C CA . ARG B 1 21 ? -15.656 -4.602 -7.527 1 91.75 21 ARG B CA 1
ATOM 776 C C . ARG B 1 21 ? -15.094 -3.451 -8.359 1 91.75 21 ARG B C 1
ATOM 778 O O . ARG B 1 21 ? -15.859 -2.648 -8.906 1 91.75 21 ARG B O 1
ATOM 785 N N . SER B 1 22 ? -13.797 -3.359 -8.391 1 89.75 22 SER B N 1
ATOM 786 C CA . SER B 1 22 ? -13.164 -2.225 -9.047 1 89.75 22 SER B CA 1
ATOM 787 C C . SER B 1 22 ? -12.75 -2.574 -10.477 1 89.75 22 SER B C 1
ATOM 789 O O . SER B 1 22 ? -12.07 -1.789 -11.141 1 89.75 22 SER B O 1
ATOM 791 N N . ASN B 1 23 ? -13.078 -3.709 -11.008 1 92 23 ASN B N 1
ATOM 792 C CA . ASN B 1 23 ? -12.688 -4.176 -12.328 1 92 23 ASN B CA 1
ATOM 793 C C . ASN B 1 23 ? -11.172 -4.113 -12.523 1 92 23 ASN B C 1
ATOM 795 O O . ASN B 1 23 ? -10.688 -3.568 -13.516 1 92 23 ASN B O 1
ATOM 799 N N . SER B 1 24 ? -10.461 -4.551 -11.547 1 94.25 24 SER B N 1
ATOM 800 C CA . SER B 1 24 ? -9 -4.609 -11.523 1 94.25 24 SER B CA 1
ATOM 801 C C . SER B 1 24 ? -8.508 -6 -11.141 1 94.25 24 SER B C 1
ATOM 803 O O . SER B 1 24 ? -9.281 -6.961 -11.148 1 94.25 24 SER B O 1
ATOM 805 N N . THR B 1 25 ? -7.266 -6.18 -10.984 1 96.69 25 THR B N 1
ATOM 806 C CA . THR B 1 25 ? -6.633 -7.422 -10.562 1 96.69 25 THR B CA 1
ATOM 807 C C . THR B 1 25 ? -5.922 -7.238 -9.227 1 96.69 25 THR B C 1
ATOM 809 O O . THR B 1 25 ? -5.547 -6.121 -8.867 1 96.69 25 THR B O 1
ATOM 812 N N . PRO B 1 26 ? -5.824 -8.266 -8.539 1 96.88 26 PRO B N 1
ATOM 813 C CA . PRO B 1 26 ? -5.07 -8.172 -7.289 1 96.88 26 PRO B CA 1
ATOM 814 C C . PRO B 1 26 ? -3.691 -7.539 -7.473 1 96.88 26 PRO B C 1
ATOM 816 O O . PRO B 1 26 ? -3.27 -6.727 -6.648 1 96.88 26 PRO B O 1
ATOM 819 N N . SER B 1 27 ? -2.988 -7.902 -8.57 1 97.69 27 SER B N 1
ATOM 820 C CA . SER B 1 27 ? -1.661 -7.355 -8.836 1 97.69 27 SER B CA 1
ATOM 821 C C . SER B 1 27 ? -1.706 -5.84 -8.969 1 97.69 27 SER B C 1
ATOM 823 O O . SER B 1 27 ? -0.829 -5.137 -8.461 1 97.69 27 SER B O 1
ATOM 825 N N . ARG B 1 28 ? -2.705 -5.387 -9.641 1 96.94 28 ARG B N 1
ATOM 826 C CA . ARG B 1 28 ? -2.836 -3.949 -9.844 1 96.94 28 ARG B CA 1
ATOM 827 C C . ARG B 1 28 ? -3.131 -3.234 -8.523 1 96.94 28 ARG B C 1
ATOM 829 O O . ARG B 1 28 ? -2.598 -2.152 -8.266 1 96.94 28 ARG B O 1
ATOM 836 N N . ILE B 1 29 ? -3.963 -3.752 -7.711 1 96.56 29 ILE B N 1
ATOM 837 C CA . ILE B 1 29 ? -4.297 -3.188 -6.41 1 96.56 29 ILE B CA 1
ATOM 838 C C . ILE B 1 29 ? -3.047 -3.145 -5.531 1 96.56 29 ILE B C 1
ATOM 840 O O . ILE B 1 29 ? -2.781 -2.139 -4.871 1 96.56 29 ILE B O 1
ATOM 844 N N . ILE B 1 30 ? -2.287 -4.168 -5.547 1 98.12 30 ILE B N 1
ATOM 845 C CA . ILE B 1 30 ? -1.041 -4.238 -4.793 1 98.12 30 ILE B CA 1
ATOM 846 C C . ILE B 1 30 ? -0.074 -3.17 -5.293 1 98.12 30 ILE B C 1
ATOM 848 O O . ILE B 1 30 ? 0.537 -2.453 -4.496 1 98.12 30 ILE B O 1
ATOM 852 N N . GLU B 1 31 ? 0.044 -3.07 -6.605 1 97.19 31 GLU B N 1
ATOM 853 C CA . GLU B 1 31 ? 0.951 -2.066 -7.152 1 97.19 31 GLU B CA 1
ATOM 854 C C . GLU B 1 31 ? 0.51 -0.657 -6.77 1 97.19 31 GLU B C 1
ATOM 856 O O . GLU B 1 31 ? 1.345 0.207 -6.492 1 97.19 31 GLU B O 1
ATOM 861 N N . ASP B 1 32 ? -0.788 -0.424 -6.746 1 92.94 32 ASP B N 1
ATOM 862 C CA . ASP B 1 32 ? -1.299 0.877 -6.328 1 92.94 32 ASP B CA 1
ATOM 863 C C . ASP B 1 32 ? -0.918 1.177 -4.879 1 92.94 32 ASP B C 1
ATOM 865 O O . ASP B 1 32 ? -0.515 2.295 -4.559 1 92.94 32 ASP B O 1
ATOM 869 N N . ALA B 1 33 ? -1.102 0.223 -4.043 1 93.69 33 ALA B N 1
ATOM 870 C CA . ALA B 1 33 ? -0.711 0.378 -2.645 1 93.69 33 ALA B CA 1
ATOM 871 C C . ALA B 1 33 ? 0.786 0.644 -2.52 1 93.69 33 ALA B C 1
ATOM 873 O O . ALA B 1 33 ? 1.204 1.552 -1.796 1 93.69 33 ALA B O 1
ATOM 874 N N . LEU B 1 34 ? 1.625 -0.096 -3.203 1 95.31 34 LEU B N 1
ATOM 875 C CA . LEU B 1 34 ? 3.078 0.01 -3.121 1 95.31 34 LEU B CA 1
ATOM 876 C C . LEU B 1 34 ? 3.561 1.324 -3.727 1 95.31 34 LEU B C 1
ATOM 878 O O . LEU B 1 34 ? 4.477 1.959 -3.193 1 95.31 34 LEU B O 1
ATOM 882 N N . SER B 1 35 ? 2.986 1.735 -4.867 1 93.06 35 SER B N 1
ATOM 883 C CA . SER B 1 35 ? 3.473 2.891 -5.613 1 93.06 35 SER B CA 1
ATOM 884 C C . SER B 1 35 ? 2.889 4.188 -5.066 1 93.06 35 SER B C 1
ATOM 886 O O . SER B 1 35 ? 3.572 5.215 -5.027 1 93.06 35 SER B O 1
ATOM 888 N N . HIS B 1 36 ? 1.613 4.035 -4.602 1 85.62 36 HIS B N 1
ATOM 889 C CA . HIS B 1 36 ? 0.904 5.277 -4.305 1 85.62 36 HIS B CA 1
ATOM 890 C C . HIS B 1 36 ? 0.425 5.305 -2.857 1 85.62 36 HIS B C 1
ATOM 892 O O . HIS B 1 36 ? -0.153 6.301 -2.412 1 85.62 36 HIS B O 1
ATOM 898 N N . GLY B 1 37 ? 0.675 4.285 -2.129 1 88.44 37 GLY B N 1
ATOM 899 C CA . GLY B 1 37 ? 0.255 4.234 -0.737 1 88.44 37 GLY B CA 1
ATOM 900 C C . GLY B 1 37 ? -1.248 4.105 -0.573 1 88.44 37 GLY B C 1
ATOM 901 O O . GLY B 1 37 ? -1.806 4.539 0.439 1 88.44 37 GLY B O 1
ATOM 902 N N . ARG B 1 38 ? -1.905 3.611 -1.618 1 87.56 38 ARG B N 1
ATOM 903 C CA . ARG B 1 38 ? -3.348 3.402 -1.543 1 87.56 38 ARG B CA 1
ATOM 904 C C . ARG B 1 38 ? -3.674 2.068 -0.879 1 87.56 38 ARG B C 1
ATOM 906 O O . ARG B 1 38 ? -3.619 1.02 -1.522 1 87.56 38 ARG B O 1
ATOM 913 N N . SER B 1 39 ? -4.168 2.184 0.321 1 91.31 39 SER B N 1
ATOM 914 C CA . SER B 1 39 ? -4.488 0.998 1.11 1 91.31 39 SER B CA 1
ATOM 915 C C . SER B 1 39 ? -5.781 0.348 0.631 1 91.31 39 SER B C 1
ATOM 917 O O . SER B 1 39 ? -6.52 0.934 -0.165 1 91.31 39 SER B O 1
ATOM 919 N N . LEU B 1 40 ? -6.027 -0.822 1.141 1 94.06 40 LEU B N 1
ATOM 920 C CA . LEU B 1 40 ? -7.289 -1.488 0.833 1 94.06 40 LEU B CA 1
ATOM 921 C C . LEU B 1 40 ? -8.477 -0.643 1.284 1 94.06 40 LEU B C 1
ATOM 923 O O . LEU B 1 40 ? -9.445 -0.486 0.543 1 94.06 40 LEU B O 1
ATOM 927 N N . ALA B 1 41 ? -8.375 -0.159 2.514 1 85.38 41 ALA B N 1
ATOM 928 C CA . ALA B 1 41 ? -9.477 0.647 3.041 1 85.38 41 ALA B CA 1
ATOM 929 C C . ALA B 1 41 ? -9.758 1.851 2.143 1 85.38 41 ALA B C 1
ATOM 931 O O . ALA B 1 41 ? -10.914 2.182 1.879 1 85.38 41 ALA B O 1
ATOM 932 N N . TRP B 1 42 ? -8.758 2.445 1.665 1 81.44 42 TRP B N 1
ATOM 933 C CA . TRP B 1 42 ? -8.875 3.592 0.77 1 81.44 42 TRP B CA 1
ATOM 934 C C . TRP B 1 42 ? -9.516 3.184 -0.553 1 81.44 42 TRP B C 1
ATOM 936 O O . TRP B 1 42 ? -10.461 3.828 -1.02 1 81.44 42 TRP B O 1
ATOM 946 N N . GLN B 1 43 ? -9.055 2.213 -1.147 1 88.5 43 GLN B N 1
ATOM 947 C CA . GLN B 1 43 ? -9.539 1.758 -2.443 1 88.5 43 GLN B CA 1
ATOM 948 C C . GLN B 1 43 ? -10.977 1.261 -2.344 1 88.5 43 GLN B C 1
ATOM 950 O O . GLN B 1 43 ? -11.766 1.422 -3.281 1 88.5 43 GLN B O 1
ATOM 955 N N . GLU B 1 44 ? -11.297 0.615 -1.188 1 87.75 44 GLU B N 1
ATOM 956 C CA . GLU B 1 44 ? -12.664 0.17 -0.948 1 87.75 44 GLU B CA 1
ATOM 957 C C . GLU B 1 44 ? -13.617 1.355 -0.839 1 87.75 44 GLU B C 1
ATOM 959 O O . GLU B 1 44 ? -14.742 1.304 -1.347 1 87.75 44 GLU B O 1
ATOM 964 N N . LYS B 1 45 ? -13.164 2.375 -0.156 1 80.06 45 LYS B N 1
ATOM 965 C CA . LYS B 1 45 ? -13.977 3.578 0.005 1 80.06 45 LYS B CA 1
ATOM 966 C C . LYS B 1 45 ? -14.234 4.254 -1.34 1 80.06 45 LYS B C 1
ATOM 968 O O . LYS B 1 45 ? -15.344 4.703 -1.61 1 80.06 45 LYS B O 1
ATOM 973 N N . TRP B 1 46 ? -13.234 4.324 -2.104 1 73.12 46 TRP B N 1
ATOM 974 C CA . TRP B 1 46 ? -13.352 4.926 -3.426 1 73.12 46 TRP B CA 1
ATOM 975 C C . TRP B 1 46 ? -14.242 4.078 -4.332 1 73.12 46 TRP B C 1
ATOM 977 O O . TRP B 1 46 ? -15.062 4.613 -5.078 1 73.12 46 TRP B O 1
ATOM 987 N N . THR B 1 47 ? -14.133 2.873 -4.312 1 80.62 47 THR B N 1
ATOM 988 C CA . THR B 1 47 ? -14.945 1.968 -5.117 1 80.62 47 THR B CA 1
ATOM 989 C C . THR B 1 47 ? -16.406 2.041 -4.699 1 80.62 47 THR B C 1
ATOM 991 O O . THR B 1 47 ? -17.297 1.938 -5.539 1 80.62 47 THR B O 1
ATOM 994 N N . SER B 1 48 ? -16.656 2.26 -3.434 1 70.94 48 SER B N 1
ATOM 995 C CA . SER B 1 48 ? -18.031 2.316 -2.934 1 70.94 48 SER B CA 1
ATOM 996 C C . SER B 1 48 ? -18.656 3.676 -3.211 1 70.94 48 SER B C 1
ATOM 998 O O . SER B 1 48 ? -19.875 3.773 -3.391 1 70.94 48 SER B O 1
ATOM 1000 N N . GLY B 1 49 ? -17.875 4.934 -3.039 1 58.62 49 GLY B N 1
ATOM 1001 C CA . GLY B 1 49 ? -18.375 6.285 -3.229 1 58.62 49 GLY B CA 1
ATOM 1002 C C . GLY B 1 49 ? -18.406 6.707 -4.684 1 58.62 49 GLY B C 1
ATOM 1003 O O . GLY B 1 49 ? -19.062 7.699 -5.031 1 58.62 49 GLY B O 1
ATOM 1004 N N . VAL B 1 50 ? -17.344 6.469 -5.512 1 53 50 VAL B N 1
ATOM 1005 C CA . VAL B 1 50 ? -17.203 7.047 -6.844 1 53 50 VAL B CA 1
ATOM 1006 C C . VAL B 1 50 ? -18.516 6.926 -7.605 1 53 50 VAL B C 1
ATOM 1008 O O . VAL B 1 50 ? -18.625 7.387 -8.742 1 53 50 VAL B O 1
ATOM 1011 N N . ARG B 1 51 ? -19.531 6.34 -7.316 1 47.47 51 ARG B N 1
ATOM 1012 C CA . ARG B 1 51 ? -20.641 6.668 -8.203 1 47.47 51 ARG B CA 1
ATOM 1013 C C . ARG B 1 51 ? -20.828 8.18 -8.32 1 47.47 51 ARG B C 1
ATOM 1015 O O . ARG B 1 51 ? -21.344 8.672 -9.328 1 47.47 51 ARG B O 1
ATOM 1022 N N . ALA B 1 52 ? -21.219 8.992 -7.309 1 39.19 52 ALA B N 1
ATOM 1023 C CA . ALA B 1 52 ? -21.781 10.312 -7.531 1 39.19 52 ALA B CA 1
ATOM 1024 C C . ALA B 1 52 ? -20.766 11.258 -8.156 1 39.19 52 ALA B C 1
ATOM 1026 O O . ALA B 1 52 ? -21.031 11.875 -9.195 1 39.19 52 ALA B O 1
ATOM 1027 N N . GLY B 1 53 ? -20.531 12.664 -7.676 1 39.31 53 GLY B N 1
ATOM 1028 C CA . GLY B 1 53 ? -20.062 13.914 -8.258 1 39.31 53 GLY B CA 1
ATOM 1029 C C . GLY B 1 53 ? -18.578 13.906 -8.555 1 39.31 53 GLY B C 1
ATOM 1030 O O . GLY B 1 53 ? -18.141 14.5 -9.539 1 39.31 53 GLY B O 1
ATOM 1031 N N . LEU B 1 54 ? -17.547 13.641 -7.598 1 42.91 54 LEU B N 1
ATOM 1032 C CA . LEU B 1 54 ? -16.172 14.141 -7.633 1 42.91 54 LEU B CA 1
ATOM 1033 C C . LEU B 1 54 ? -15.289 13.25 -8.508 1 42.91 54 LEU B C 1
ATOM 1035 O O . LEU B 1 54 ? -14.062 13.383 -8.492 1 42.91 54 LEU B O 1
ATOM 1039 N N . ALA B 1 55 ? -15.477 12.68 -9.5 1 38.53 55 ALA B N 1
ATOM 1040 C CA . ALA B 1 55 ? -14.445 12.062 -10.336 1 38.53 55 ALA B CA 1
ATOM 1041 C C . ALA B 1 55 ? -13.203 12.945 -10.422 1 38.53 55 ALA B C 1
ATOM 1043 O O . ALA B 1 55 ? -12.117 12.469 -10.758 1 38.53 55 ALA B O 1
ATOM 1044 N N . GLU B 1 56 ? -13.359 14.289 -10.555 1 37.12 56 GLU B N 1
ATOM 1045 C CA . GLU B 1 56 ? -12.328 15.234 -10.961 1 37.12 56 GLU B CA 1
ATOM 1046 C C . GLU B 1 56 ? -11.172 15.258 -9.969 1 37.12 56 GLU B C 1
ATOM 1048 O O . GLU B 1 56 ? -10.008 15.32 -10.367 1 37.12 56 GLU B O 1
ATOM 1053 N N . ALA B 1 57 ? -11.461 15.656 -8.695 1 37.56 57 ALA B N 1
ATOM 1054 C CA . ALA B 1 57 ? -10.406 16.109 -7.797 1 37.56 57 ALA B CA 1
ATOM 1055 C C . ALA B 1 57 ? -9.5 14.961 -7.379 1 37.56 57 ALA B C 1
ATOM 1057 O O . ALA B 1 57 ? -8.516 15.164 -6.66 1 37.56 57 ALA B O 1
ATOM 1058 N N . ASP B 1 58 ? -9.836 13.82 -7.309 1 39.44 58 ASP B N 1
ATOM 1059 C CA . ASP B 1 58 ? -9.406 12.633 -6.586 1 39.44 58 ASP B CA 1
ATOM 1060 C C . ASP B 1 58 ? -7.977 12.25 -6.957 1 39.44 58 ASP B C 1
ATOM 1062 O O . ASP B 1 58 ? -7.301 11.547 -6.203 1 39.44 58 ASP B O 1
ATOM 1066 N N . ALA B 1 59 ? -7.754 12.055 -8.18 1 36.75 59 ALA B N 1
ATOM 1067 C CA . ALA B 1 59 ? -6.516 11.352 -8.492 1 36.75 59 ALA B CA 1
ATOM 1068 C C . ALA B 1 59 ? -5.32 12.008 -7.805 1 36.75 59 ALA B C 1
ATOM 1070 O O . ALA B 1 59 ? -4.289 11.367 -7.594 1 36.75 59 ALA B O 1
ATOM 1071 N N . GLY B 1 60 ? -5.215 13.172 -7.637 1 35.94 60 GLY B N 1
ATOM 1072 C CA . GLY B 1 60 ? -4.078 13.984 -7.23 1 35.94 60 GLY B CA 1
ATOM 1073 C C . GLY B 1 60 ? -3.77 13.875 -5.75 1 35.94 60 GLY B C 1
ATOM 1074 O O . GLY B 1 60 ? -2.824 14.492 -5.258 1 35.94 60 GLY B O 1
ATOM 1075 N N . GLU B 1 61 ? -4.871 13.852 -4.898 1 38.06 61 GLU B N 1
ATOM 1076 C CA . GLU B 1 61 ? -4.625 14.086 -3.479 1 38.06 61 GLU B CA 1
ATOM 1077 C C . GLU B 1 61 ? -3.881 12.906 -2.848 1 38.06 61 GLU B C 1
ATOM 1079 O O . GLU B 1 61 ? -4.461 12.141 -2.074 1 38.06 61 GLU B O 1
ATOM 1084 N N . PHE B 1 62 ? -3.619 11.812 -3.559 1 38 62 PHE B N 1
ATOM 1085 C CA . PHE B 1 62 ? -2.734 10.758 -3.078 1 38 62 PHE B CA 1
ATOM 1086 C C . PHE B 1 62 ? -1.802 11.281 -1.995 1 38 62 PHE B C 1
ATOM 1088 O O . PHE B 1 62 ? -1.424 12.453 -2.01 1 38 62 PHE B O 1
ATOM 1095 N N . VAL B 1 63 ? -2.127 11.133 -0.825 1 40.34 63 VAL B N 1
ATOM 1096 C CA . VAL B 1 63 ? -1.232 11.352 0.307 1 40.34 63 VAL B CA 1
ATOM 1097 C C . VAL B 1 63 ? 0.219 11.305 -0.166 1 40.34 63 VAL B C 1
ATOM 1099 O O . VAL B 1 63 ? 0.73 10.242 -0.521 1 40.34 63 VAL B O 1
ATOM 1102 N N . THR B 1 64 ? 0.592 12.125 -1.166 1 38.56 64 THR B N 1
ATOM 1103 C CA . THR B 1 64 ? 1.752 12.391 -2.012 1 38.56 64 THR B CA 1
ATOM 1104 C C . THR B 1 64 ? 3.047 12.195 -1.228 1 38.56 64 THR B C 1
ATOM 1106 O O . THR B 1 64 ? 3.049 12.266 0.003 1 38.56 64 THR B O 1
ATOM 1109 N N . GLU B 1 65 ? 4.09 11.508 -1.806 1 41.31 65 GLU B N 1
ATOM 1110 C CA . GLU B 1 65 ? 5.523 11.68 -1.606 1 41.31 65 GLU B CA 1
ATOM 1111 C C . GLU B 1 65 ? 5.836 13.047 -1.004 1 41.31 65 GLU B C 1
ATOM 1113 O O . GLU B 1 65 ? 6.781 13.188 -0.222 1 41.31 65 GLU B O 1
ATOM 1118 N N . GLU B 1 66 ? 4.949 13.953 -1.304 1 39.94 66 GLU B N 1
ATOM 1119 C CA . GLU B 1 66 ? 5.238 15.312 -0.849 1 39.94 66 GLU B CA 1
ATOM 1120 C C . GLU B 1 66 ? 5.051 15.438 0.66 1 39.94 66 GLU B C 1
ATOM 1122 O O . GLU B 1 66 ? 5.863 16.062 1.341 1 39.94 66 GLU B O 1
ATOM 1127 N N . GLU B 1 67 ? 3.873 14.961 1.099 1 41.88 67 GLU B N 1
ATOM 1128 C CA . GLU B 1 67 ? 3.748 15.094 2.547 1 41.88 67 GLU B CA 1
ATOM 1129 C C . GLU B 1 67 ? 4.789 14.25 3.273 1 41.88 67 GLU B C 1
ATOM 1131 O O . GLU B 1 67 ? 5.324 14.664 4.305 1 41.88 67 GLU B O 1
ATOM 1136 N N . ILE B 1 68 ? 5.012 13.078 2.723 1 43.25 68 ILE B N 1
ATOM 1137 C CA . ILE B 1 68 ? 6.137 12.297 3.232 1 43.25 68 ILE B CA 1
ATOM 1138 C C . ILE B 1 68 ? 7.43 13.102 3.084 1 43.25 68 ILE B C 1
ATOM 1140 O O . ILE B 1 68 ? 8.234 13.164 4.016 1 43.25 68 ILE B O 1
ATOM 1144 N N . ASN B 1 69 ? 7.539 13.625 1.904 1 45.34 69 ASN B N 1
ATOM 1145 C CA . ASN B 1 69 ? 8.719 14.461 1.694 1 45.34 69 ASN B CA 1
ATOM 1146 C C . ASN B 1 69 ? 8.734 15.648 2.652 1 45.34 69 ASN B C 1
ATOM 1148 O O . ASN B 1 69 ? 9.797 16.031 3.146 1 45.34 69 ASN B O 1
ATOM 1152 N N . ASP B 1 70 ? 7.57 16.172 2.836 1 44.31 70 ASP B N 1
ATOM 1153 C CA . ASP B 1 70 ? 7.504 17.328 3.744 1 44.31 70 ASP B CA 1
ATOM 1154 C C . A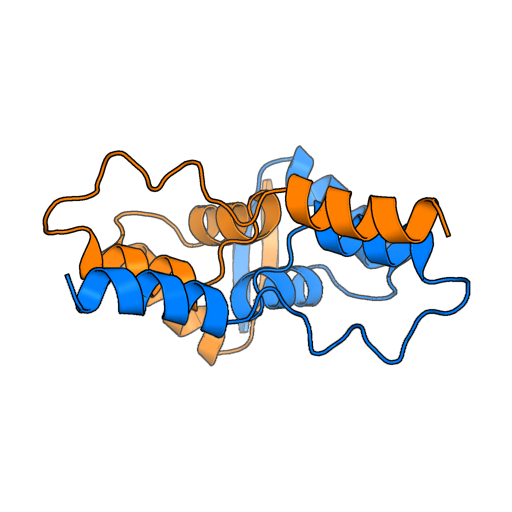SP B 1 70 ? 7.879 16.906 5.168 1 44.31 70 ASP B C 1
ATOM 1156 O O . ASP B 1 70 ? 8.586 17.641 5.863 1 44.31 70 ASP B O 1
ATOM 1160 N N . VAL B 1 71 ? 7.469 15.891 5.574 1 41.84 71 VAL B N 1
ATOM 1161 C CA . VAL B 1 71 ? 7.801 15.398 6.906 1 41.84 71 VAL B CA 1
ATOM 1162 C C . VAL B 1 71 ? 9.281 15.016 6.961 1 41.84 71 VAL B C 1
ATOM 1164 O O . VAL B 1 71 ? 9.984 15.375 7.91 1 41.84 71 VAL B O 1
ATOM 1167 N N . LEU B 1 72 ? 9.625 14.32 5.941 1 47.38 72 LEU B N 1
ATOM 1168 C CA . LEU B 1 72 ? 11.039 13.969 5.891 1 47.38 72 LEU B CA 1
ATOM 1169 C C . LEU B 1 72 ? 11.914 15.219 5.832 1 47.38 72 LEU B C 1
ATOM 1171 O O . LEU B 1 72 ? 12.977 15.266 6.457 1 47.38 72 LEU B O 1
ATOM 1175 N N . ASN B 1 73 ? 11.445 16.016 5.016 1 46.25 73 ASN B N 1
ATOM 1176 C CA . ASN B 1 73 ? 12.156 17.297 4.93 1 46.25 73 ASN B CA 1
ATOM 1177 C C . ASN B 1 73 ? 12.172 18.016 6.273 1 46.25 73 ASN B C 1
ATOM 1179 O O . ASN B 1 73 ? 13.148 18.688 6.613 1 46.25 73 ASN B O 1
ATOM 1183 N N . LYS B 1 74 ? 11.156 18 6.895 1 40.31 74 LYS B N 1
ATOM 1184 C CA . LYS B 1 74 ? 11.133 18.609 8.219 1 40.31 74 LYS B CA 1
ATOM 1185 C C . LYS B 1 74 ? 12.109 17.906 9.164 1 40.31 74 LYS B 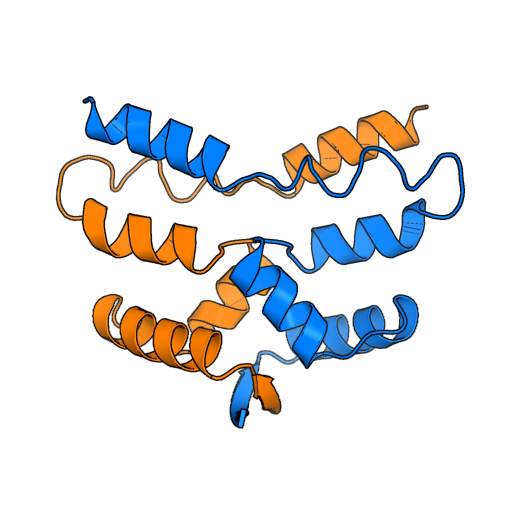C 1
ATOM 1187 O O . LYS B 1 74 ? 12.75 18.562 10 1 40.31 74 LYS B O 1
ATOM 1192 N N . TYR B 1 75 ? 12.258 16.766 9.016 1 41.88 75 TYR B N 1
ATOM 1193 C CA . TYR B 1 75 ? 13.188 16.031 9.875 1 41.88 75 TYR B CA 1
ATOM 1194 C C . TYR B 1 75 ? 14.609 16.125 9.352 1 41.88 75 TYR B C 1
ATOM 1196 O O . TYR B 1 75 ? 15.57 16 10.117 1 41.88 75 TYR B O 1
ATOM 1204 N N . ALA B 1 76 ? 14.727 16.047 8.078 1 40.53 76 ALA B N 1
ATOM 1205 C CA . ALA B 1 76 ? 16.078 16.281 7.59 1 40.53 76 ALA B CA 1
ATOM 1206 C C . ALA B 1 76 ? 16.578 17.672 7.977 1 40.53 76 ALA B C 1
ATOM 1208 O O . ALA B 1 76 ? 17.781 17.891 8.133 1 40.53 76 ALA B O 1
ATOM 1209 N N . LYS B 1 77 ? 15.773 18.578 7.992 1 41.59 77 LYS B N 1
ATOM 1210 C CA . LYS B 1 77 ? 16.25 19.906 8.367 1 41.59 77 LYS B CA 1
ATOM 1211 C C . LYS B 1 77 ? 16.469 20 9.875 1 41.59 77 LYS B C 1
ATOM 1213 O O . LYS B 1 77 ? 17.156 20.906 10.344 1 41.59 77 LYS B O 1
ATOM 1218 N N . ALA B 1 78 ? 15.961 19 10.617 1 38.47 78 ALA B N 1
ATOM 1219 C CA . ALA B 1 78 ? 16.344 19.172 12.016 1 38.47 78 ALA B CA 1
ATOM 1220 C C . ALA B 1 78 ? 17.719 18.578 12.281 1 38.47 78 ALA B C 1
ATOM 1222 O O . ALA B 1 78 ? 18.125 17.625 11.633 1 38.47 78 ALA B O 1
#

Nearest PDB structures (foldseek):
  2khh-assembly1_A  TM=5.928E-01  e=3.173E+00  Saccharomyces cerevisiae
  4gew-assembly1_A-2  TM=5.249E-01  e=2.147E+00  Caenorhabditis elegans
  4gew-assembly1_A-2  TM=5.099E-01  e=1.585E+00  Caenorhabditis elegans
  2khh-assembly1_A  TM=5.922E-01  e=3.234E+00  Saccharomyces cerevisiae
  2dzl-assembly1_A  TM=4.151E-01  e=8.552E+00  Homo sapiens

Organism: Agrobacterium fabrum (strain C58 / ATCC 33970) (NCBI:txid176299)